Protein AF-A0A530R3U7-F1 (afdb_monomer_lite)

Structure (mmCIF, N/CA/C/O backbone):
data_AF-A0A530R3U7-F1
#
_entry.id   AF-A0A530R3U7-F1
#
loop_
_atom_site.group_PDB
_atom_site.id
_atom_site.type_symbol
_atom_site.label_atom_id
_atom_site.label_alt_id
_atom_site.label_comp_id
_atom_site.label_asym_id
_atom_site.label_entity_id
_atom_site.label_seq_id
_atom_site.pdbx_PDB_ins_code
_atom_site.Cartn_x
_atom_site.Cartn_y
_atom_site.Cartn_z
_atom_site.occupancy
_atom_site.B_iso_or_equiv
_atom_site.auth_seq_id
_atom_site.auth_comp_id
_atom_site.auth_asym_id
_atom_site.auth_atom_id
_atom_site.pdbx_PDB_model_num
ATOM 1 N N . ASP A 1 1 ? 24.621 -2.468 -13.418 1.00 75.50 1 ASP A N 1
ATOM 2 C CA . ASP A 1 1 ? 24.240 -2.541 -11.999 1.00 75.50 1 ASP A CA 1
ATOM 3 C C . ASP A 1 1 ? 25.453 -2.499 -11.101 1.00 75.50 1 ASP A C 1
ATOM 5 O O . ASP A 1 1 ? 26.514 -2.962 -11.505 1.00 75.50 1 ASP A O 1
ATOM 9 N N . THR A 1 2 ? 25.274 -1.939 -9.907 1.00 88.81 2 THR A N 1
ATOM 10 C CA . THR A 1 2 ? 26.260 -1.935 -8.822 1.00 88.81 2 THR 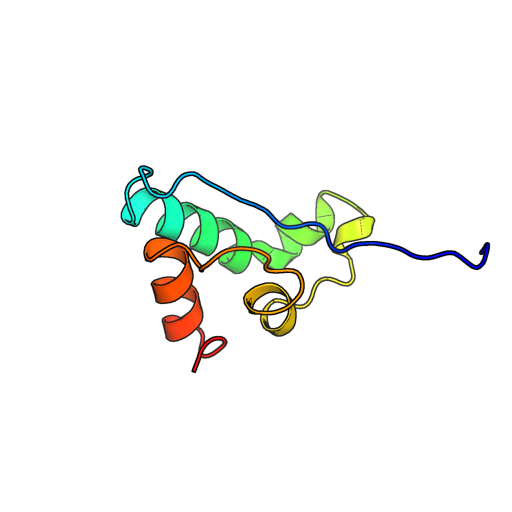A CA 1
ATOM 11 C C . THR A 1 2 ? 25.660 -2.711 -7.661 1.00 88.81 2 THR A C 1
ATOM 13 O O . THR A 1 2 ? 24.549 -2.402 -7.236 1.00 88.81 2 THR A O 1
ATOM 16 N N . GLU A 1 3 ? 26.372 -3.716 -7.156 1.00 92.19 3 GLU A N 1
ATOM 17 C CA . GLU A 1 3 ? 25.901 -4.512 -6.025 1.00 92.19 3 GLU A CA 1
ATOM 18 C C . GLU A 1 3 ? 25.874 -3.660 -4.749 1.00 92.19 3 GLU A C 1
ATOM 20 O O . GLU A 1 3 ? 26.878 -3.071 -4.347 1.00 92.19 3 GLU A O 1
ATOM 25 N N . THR A 1 4 ? 24.694 -3.552 -4.141 1.00 94.81 4 THR A N 1
ATOM 26 C CA . THR A 1 4 ? 24.450 -2.805 -2.905 1.00 94.81 4 THR A CA 1
ATOM 27 C C . THR A 1 4 ? 23.168 -3.314 -2.243 1.00 94.81 4 THR A C 1
ATOM 29 O O . THR A 1 4 ? 22.417 -4.089 -2.836 1.00 94.81 4 THR A O 1
ATOM 32 N N . PHE A 1 5 ? 22.895 -2.875 -1.018 1.00 90.69 5 PHE A N 1
ATOM 33 C CA . PHE A 1 5 ? 21.642 -3.169 -0.327 1.00 90.69 5 PHE A CA 1
ATOM 34 C C . PHE A 1 5 ? 20.570 -2.110 -0.630 1.00 90.69 5 PHE A C 1
ATOM 36 O O . PHE A 1 5 ? 20.875 -0.947 -0.898 1.00 90.69 5 PHE A O 1
ATOM 43 N N . GLY A 1 6 ? 19.301 -2.512 -0.546 1.00 86.69 6 GLY A N 1
ATOM 44 C CA . GLY A 1 6 ? 18.138 -1.636 -0.673 1.00 86.69 6 GLY A CA 1
ATOM 45 C C . GLY A 1 6 ? 17.091 -1.972 0.384 1.00 86.69 6 GLY A C 1
ATOM 46 O O . GLY A 1 6 ? 16.936 -3.132 0.763 1.00 86.69 6 GLY A O 1
ATOM 47 N N . VAL A 1 7 ? 16.389 -0.952 0.872 1.00 87.94 7 VAL A N 1
ATOM 48 C CA . VAL A 1 7 ? 15.252 -1.112 1.789 1.00 87.94 7 VAL A CA 1
ATOM 49 C C . VAL A 1 7 ? 13.935 -1.043 1.021 1.00 87.94 7 VAL A C 1
ATOM 51 O O . VAL A 1 7 ? 13.875 -0.492 -0.079 1.00 87.94 7 VAL A O 1
ATOM 54 N N . LEU A 1 8 ? 12.874 -1.591 1.609 1.00 88.69 8 LEU A N 1
ATOM 55 C CA . LEU A 1 8 ? 11.527 -1.515 1.050 1.00 88.69 8 LEU A CA 1
ATOM 56 C C . LEU A 1 8 ? 10.887 -0.164 1.384 1.00 88.69 8 LEU A C 1
ATOM 58 O O . LEU A 1 8 ? 10.986 0.320 2.511 1.00 88.69 8 LEU A O 1
ATOM 62 N N . ALA A 1 9 ? 10.233 0.442 0.394 1.00 90.62 9 ALA A N 1
ATOM 63 C CA . ALA A 1 9 ? 9.431 1.639 0.595 1.00 90.62 9 ALA A CA 1
ATOM 64 C C . ALA A 1 9 ? 8.023 1.244 1.060 1.00 90.62 9 ALA A C 1
ATOM 66 O O . ALA A 1 9 ? 7.354 0.455 0.394 1.00 90.62 9 ALA A O 1
ATOM 67 N N . THR A 1 10 ? 7.567 1.838 2.162 1.00 92.44 10 THR A N 1
ATOM 68 C CA . THR A 1 10 ? 6.268 1.533 2.778 1.00 92.44 10 THR A CA 1
ATOM 69 C C . THR A 1 10 ? 5.463 2.817 2.937 1.00 92.44 10 THR A C 1
ATOM 71 O O . THR A 1 10 ? 5.963 3.809 3.473 1.00 92.44 10 THR A O 1
ATOM 74 N N . LEU A 1 11 ? 4.208 2.813 2.482 1.00 92.88 11 LEU A N 1
ATOM 75 C CA . LEU A 1 11 ? 3.287 3.929 2.694 1.00 92.88 11 LEU A CA 1
ATOM 76 C C . LEU A 1 11 ? 2.678 3.825 4.096 1.00 92.88 11 LEU A C 1
ATOM 78 O O . LEU A 1 11 ? 2.003 2.848 4.412 1.00 92.88 11 LEU A O 1
ATOM 82 N N . VAL A 1 12 ? 2.899 4.842 4.927 1.00 95.00 12 VAL A N 1
ATOM 83 C CA . VAL A 1 12 ? 2.444 4.873 6.325 1.00 95.00 12 VAL A CA 1
ATOM 84 C C . VAL A 1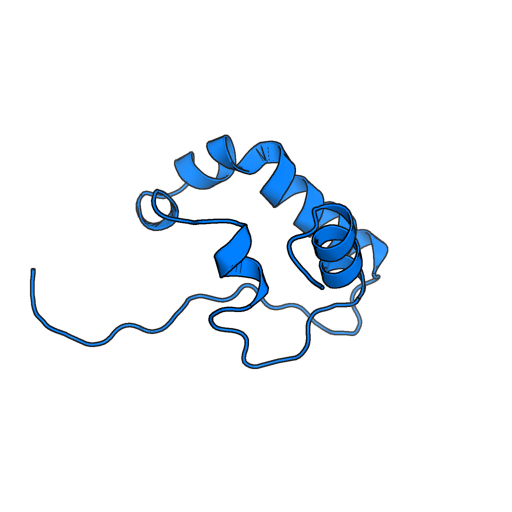 12 ? 1.471 6.022 6.577 1.00 95.00 12 VAL A C 1
ATOM 86 O O . VAL A 1 12 ? 1.517 7.054 5.911 1.00 95.00 12 VAL A O 1
ATOM 89 N N . THR A 1 13 ? 0.592 5.849 7.564 1.00 95.69 13 THR A N 1
ATOM 90 C CA . THR A 1 13 ? -0.368 6.868 8.010 1.00 95.69 13 THR A CA 1
ATOM 91 C C . THR A 1 13 ? -0.527 6.843 9.532 1.00 95.69 13 THR A C 1
ATOM 93 O O . THR A 1 13 ? -0.045 5.933 10.207 1.00 95.69 13 THR A O 1
ATOM 96 N N . SER A 1 14 ? -1.192 7.853 10.096 1.00 97.19 14 SER A N 1
ATOM 97 C CA . SER A 1 14 ? -1.503 7.894 11.526 1.00 97.19 14 SER A CA 1
ATOM 98 C C . SER A 1 14 ? -2.640 6.932 11.868 1.00 97.19 14 SER A C 1
ATOM 100 O O . SER A 1 14 ? -3.645 6.900 11.168 1.00 97.19 14 SER A O 1
ATOM 102 N N . ALA A 1 15 ? -2.557 6.264 13.022 1.00 96.81 15 ALA A N 1
ATOM 103 C CA . ALA A 1 15 ? -3.667 5.486 13.585 1.00 96.81 15 ALA A CA 1
ATOM 104 C C . ALA A 1 15 ? -4.909 6.334 13.945 1.00 96.81 15 ALA A C 1
ATOM 106 O O . ALA A 1 15 ? -5.931 5.794 14.349 1.00 96.81 15 ALA A O 1
ATOM 107 N N . LYS A 1 16 ? -4.816 7.670 13.859 1.00 97.50 16 LYS A N 1
ATOM 108 C CA . LYS A 1 16 ? -5.938 8.594 14.086 1.00 97.50 16 LYS A CA 1
ATOM 109 C C . LYS A 1 16 ? -6.744 8.889 12.818 1.00 97.50 16 LYS A C 1
ATOM 111 O O . LYS A 1 16 ? -7.756 9.581 12.911 1.00 97.50 16 LYS A O 1
ATOM 116 N N . VAL A 1 17 ? -6.278 8.458 11.644 1.00 98.25 17 VAL A N 1
ATOM 117 C CA . VAL A 1 17 ? -7.023 8.666 10.397 1.00 98.25 17 VAL A CA 1
ATOM 118 C C . VAL A 1 17 ? -8.261 7.762 10.406 1.00 98.25 17 VAL A C 1
ATOM 120 O O . VAL A 1 17 ? -8.152 6.607 10.803 1.00 98.25 17 VAL A O 1
ATOM 123 N N . PRO A 1 18 ? -9.445 8.249 9.992 1.00 98.44 18 PRO A N 1
ATOM 124 C CA . PRO A 1 18 ? -10.639 7.415 9.953 1.00 98.44 18 PRO A CA 1
ATOM 125 C C . PRO A 1 18 ? -10.460 6.170 9.074 1.00 98.44 18 PRO A C 1
ATOM 127 O O . PRO A 1 18 ? -9.954 6.264 7.952 1.00 98.44 18 PRO A O 1
ATOM 130 N N . ASP A 1 19 ? -10.947 5.025 9.558 1.00 98.25 19 ASP A N 1
ATOM 131 C CA . ASP A 1 19 ? -10.852 3.731 8.867 1.00 98.25 19 ASP A CA 1
ATOM 132 C C . ASP A 1 19 ? -11.383 3.783 7.437 1.00 98.25 19 ASP A C 1
ATOM 134 O O . ASP A 1 19 ? -10.749 3.254 6.528 1.00 98.25 19 ASP A O 1
ATOM 138 N N . GLU A 1 20 ? -12.510 4.467 7.232 1.00 98.06 20 GLU A N 1
ATOM 139 C CA . GLU A 1 20 ? -13.132 4.621 5.918 1.00 98.06 20 GLU A CA 1
ATOM 140 C C . GLU A 1 20 ? -12.207 5.346 4.935 1.00 98.06 20 GLU A C 1
ATOM 142 O O . GLU A 1 20 ? -12.064 4.930 3.789 1.00 98.06 20 GLU A O 1
ATOM 147 N N . SER A 1 21 ? -11.517 6.400 5.377 1.00 98.19 21 SER A N 1
ATOM 148 C CA . SER A 1 21 ? -10.598 7.148 4.516 1.00 98.19 21 SER A CA 1
ATOM 149 C C . SER A 1 21 ? -9.407 6.294 4.092 1.00 98.19 21 SER A C 1
ATOM 151 O O . SER A 1 21 ? -9.008 6.332 2.929 1.00 98.19 21 SER A O 1
ATOM 153 N N . VAL A 1 22 ? -8.862 5.493 5.013 1.00 98.31 22 VAL A N 1
ATOM 154 C CA . VAL A 1 22 ? -7.770 4.569 4.687 1.00 98.31 22 VAL A CA 1
ATOM 155 C C . VAL A 1 22 ? -8.262 3.446 3.778 1.00 98.31 22 VAL A C 1
ATOM 157 O O . VAL A 1 22 ? -7.604 3.159 2.785 1.00 98.31 22 VAL A O 1
ATOM 160 N N . TYR A 1 23 ? -9.435 2.870 4.050 1.00 98.25 23 TYR A N 1
ATOM 161 C CA . TYR A 1 23 ? -10.043 1.839 3.206 1.00 98.25 23 TYR A CA 1
ATOM 162 C C . TYR A 1 23 ? -10.230 2.328 1.766 1.00 98.25 23 TYR A C 1
ATOM 164 O O . TYR A 1 23 ? -9.786 1.658 0.836 1.00 98.25 23 TYR A O 1
ATOM 172 N N . GLN A 1 24 ? -10.826 3.510 1.571 1.00 98.19 24 GLN A N 1
ATOM 173 C CA . GLN A 1 24 ? -11.056 4.063 0.233 1.00 98.19 24 GLN A CA 1
ATOM 174 C C . GLN A 1 24 ? -9.746 4.377 -0.494 1.00 98.19 24 GLN A C 1
ATOM 176 O O . GLN A 1 24 ? -9.634 4.092 -1.683 1.00 98.19 24 GLN A O 1
ATOM 181 N N . LEU A 1 25 ? -8.734 4.899 0.209 1.00 97.06 25 LEU A N 1
ATOM 182 C CA . LEU A 1 25 ? -7.410 5.121 -0.376 1.00 97.06 25 LEU A CA 1
ATOM 183 C C . LEU A 1 25 ? -6.768 3.801 -0.817 1.00 97.06 25 LEU A C 1
ATOM 185 O O . LEU A 1 25 ? -6.330 3.682 -1.960 1.00 97.06 25 LEU A O 1
ATOM 189 N N . THR A 1 26 ? -6.724 2.806 0.073 1.00 96.25 26 THR A N 1
ATOM 190 C CA . THR A 1 26 ? -6.176 1.480 -0.232 1.00 96.25 26 THR A CA 1
ATOM 191 C C . THR A 1 26 ? -6.908 0.874 -1.425 1.00 96.25 26 THR A C 1
ATOM 193 O O . THR A 1 26 ? -6.278 0.482 -2.406 1.00 96.25 26 THR A O 1
ATOM 196 N N . ARG A 1 27 ? -8.241 0.877 -1.400 1.00 96.69 27 ARG A N 1
ATOM 197 C CA . ARG A 1 27 ? -9.074 0.393 -2.497 1.00 96.69 27 ARG A CA 1
ATOM 198 C C . ARG A 1 27 ? -8.760 1.096 -3.818 1.00 96.69 27 ARG A C 1
ATOM 200 O O . ARG A 1 27 ? -8.520 0.413 -4.807 1.00 96.69 27 ARG A O 1
ATOM 207 N N . ALA A 1 28 ? -8.706 2.426 -3.834 1.00 96.62 28 ALA A N 1
ATOM 208 C CA . ALA A 1 28 ? -8.440 3.196 -5.047 1.00 96.62 28 ALA A CA 1
ATOM 209 C C . ALA A 1 28 ? -7.082 2.847 -5.680 1.00 96.62 28 ALA A C 1
ATOM 211 O O . ALA A 1 28 ? -6.998 2.733 -6.902 1.00 96.62 28 ALA A O 1
ATOM 212 N N . VAL A 1 29 ? -6.045 2.619 -4.865 1.00 95.06 29 VAL A N 1
ATOM 213 C CA . VAL A 1 29 ? -4.716 2.206 -5.348 1.00 95.06 29 VAL A CA 1
ATOM 214 C C . VAL A 1 29 ? -4.769 0.830 -6.011 1.00 95.06 29 VAL A C 1
ATOM 216 O O . VAL A 1 29 ? -4.256 0.653 -7.112 1.00 95.06 29 VAL A O 1
ATOM 219 N N . PHE A 1 30 ? -5.386 -0.152 -5.355 1.00 94.69 30 PHE A N 1
ATOM 220 C CA . PHE A 1 30 ? -5.360 -1.537 -5.830 1.00 94.69 30 PHE A CA 1
ATOM 221 C C . PHE A 1 30 ? -6.421 -1.853 -6.895 1.00 94.69 30 PHE A C 1
ATOM 223 O O . PHE A 1 30 ? -6.240 -2.805 -7.647 1.00 94.69 30 PHE A O 1
ATOM 230 N N . GLU A 1 31 ? -7.511 -1.088 -6.990 1.00 95.44 31 GLU A N 1
ATOM 231 C CA . GLU A 1 31 ? -8.480 -1.210 -8.093 1.00 95.44 31 GLU A CA 1
ATOM 232 C C . GLU A 1 31 ? -7.956 -0.594 -9.396 1.00 95.44 31 GLU A C 1
ATOM 234 O O . GLU A 1 31 ? -8.302 -1.077 -10.469 1.00 95.44 31 GLU A O 1
ATOM 239 N N . ASN A 1 32 ? -7.073 0.406 -9.310 1.00 95.12 32 ASN A N 1
ATOM 240 C CA . ASN A 1 32 ? -6.445 1.061 -10.463 1.00 95.12 32 ASN A CA 1
ATOM 241 C C . ASN A 1 32 ? -4.952 0.712 -10.557 1.00 95.12 32 ASN A C 1
ATOM 243 O O . ASN A 1 32 ? -4.118 1.549 -10.901 1.00 95.12 32 ASN A O 1
ATOM 247 N N . PHE A 1 33 ? -4.592 -0.524 -10.201 1.00 94.19 33 PHE A N 1
ATOM 248 C CA . PHE A 1 33 ? -3.195 -0.886 -9.969 1.00 94.19 33 PHE A CA 1
ATOM 249 C C . PHE A 1 33 ? -2.317 -0.765 -11.220 1.00 94.19 33 PHE A C 1
ATOM 251 O O . PHE A 1 33 ? -1.169 -0.345 -11.116 1.00 94.19 33 PHE A O 1
ATOM 258 N N . ASP A 1 34 ? -2.849 -1.062 -12.407 1.00 93.62 34 ASP A N 1
ATOM 259 C CA . ASP A 1 34 ? -2.103 -0.904 -13.662 1.00 93.62 34 ASP A CA 1
ATOM 260 C C . ASP A 1 34 ? -1.778 0.567 -13.956 1.00 93.62 34 ASP A C 1
ATOM 262 O O . ASP A 1 34 ? -0.652 0.894 -14.340 1.00 93.62 34 ASP A O 1
ATOM 266 N N . GLU A 1 35 ? -2.730 1.470 -13.703 1.00 94.69 35 GLU A N 1
ATOM 267 C CA . GLU A 1 35 ? -2.498 2.911 -13.799 1.00 94.69 35 GLU A CA 1
ATOM 268 C C . GLU A 1 35 ? -1.471 3.350 -12.754 1.00 94.69 35 GLU A C 1
ATOM 270 O O . GLU A 1 35 ? -0.493 4.013 -13.098 1.00 94.69 35 GLU A O 1
ATOM 275 N N . PHE A 1 36 ? -1.619 2.903 -11.504 1.00 94.06 36 PHE A N 1
ATOM 276 C CA . PHE A 1 36 ? -0.663 3.185 -10.436 1.00 94.06 36 PHE A CA 1
ATOM 277 C C . PHE A 1 36 ? 0.761 2.752 -10.815 1.00 94.06 36 PHE A C 1
ATOM 279 O O . PHE A 1 36 ? 1.701 3.529 -10.657 1.00 94.06 36 PHE A O 1
ATOM 286 N N . LYS A 1 37 ? 0.930 1.556 -11.395 1.00 94.88 37 LYS A N 1
ATOM 287 C CA . LYS A 1 37 ? 2.228 1.059 -11.877 1.00 94.88 37 LYS A CA 1
ATOM 288 C C . LYS A 1 37 ? 2.825 1.915 -12.993 1.00 94.88 37 LYS A C 1
ATOM 290 O O . LYS A 1 37 ? 4.047 1.991 -13.099 1.00 94.88 37 LYS A O 1
ATOM 295 N N . SER A 1 38 ? 1.994 2.565 -13.805 1.00 95.38 38 SER A N 1
ATOM 296 C CA . SER A 1 38 ? 2.454 3.452 -14.880 1.00 95.38 38 SER A CA 1
ATOM 297 C C . SER A 1 38 ? 3.006 4.792 -14.377 1.00 95.38 38 SER A C 1
ATOM 299 O O . SER A 1 38 ? 3.786 5.429 -15.083 1.00 95.38 38 SER A O 1
ATOM 301 N N . LEU A 1 39 ? 2.663 5.202 -13.148 1.00 95.06 39 LEU A N 1
ATOM 302 C CA . LEU A 1 39 ? 3.059 6.502 -12.596 1.00 95.06 39 LEU A CA 1
ATOM 303 C C . LEU A 1 39 ? 4.566 6.625 -12.340 1.00 95.06 39 LEU A C 1
ATOM 305 O O . LEU A 1 39 ? 5.089 7.739 -12.302 1.00 95.06 39 LEU A O 1
ATOM 309 N N . HIS A 1 40 ? 5.277 5.511 -12.140 1.00 95.00 40 HIS A N 1
ATOM 310 C CA . HIS A 1 40 ? 6.719 5.535 -11.911 1.00 95.00 40 HIS A CA 1
ATOM 311 C C . HIS A 1 40 ? 7.392 4.210 -12.314 1.00 95.00 40 HIS A C 1
ATOM 313 O O . HIS A 1 40 ? 6.911 3.150 -11.913 1.00 95.00 40 HIS A O 1
ATOM 319 N N . PRO A 1 41 ? 8.562 4.218 -12.993 1.00 93.69 41 PRO A N 1
ATOM 320 C CA . PRO A 1 41 ? 9.253 2.989 -13.409 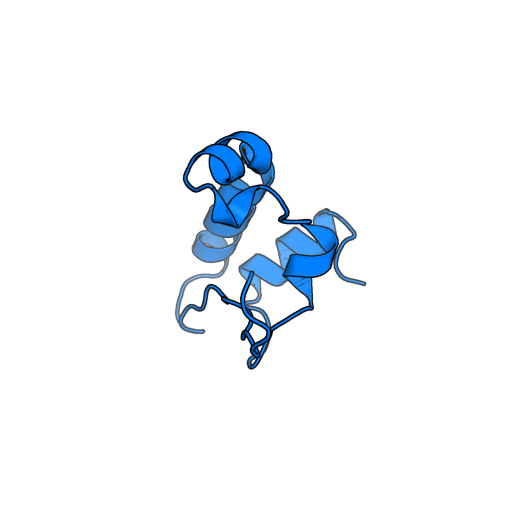1.00 93.69 41 PRO A CA 1
ATOM 321 C C . PRO A 1 41 ? 9.545 2.003 -12.269 1.00 93.69 41 PRO A C 1
ATOM 323 O O . PRO A 1 41 ? 9.493 0.792 -12.463 1.00 93.69 41 PRO A O 1
ATOM 326 N N . ALA A 1 42 ? 9.800 2.508 -11.057 1.00 91.25 42 ALA A N 1
ATOM 327 C CA . ALA A 1 42 ? 10.030 1.670 -9.873 1.00 91.25 42 ALA A CA 1
ATOM 328 C C . ALA A 1 42 ? 8.817 0.800 -9.487 1.00 91.25 42 ALA A C 1
ATOM 330 O O . ALA A 1 42 ? 8.982 -0.202 -8.797 1.00 91.25 42 ALA A O 1
ATOM 331 N N . PHE A 1 43 ? 7.608 1.156 -9.929 1.00 92.75 43 PHE A N 1
ATOM 332 C CA . PHE A 1 43 ? 6.389 0.417 -9.610 1.00 92.75 43 PHE A CA 1
ATOM 333 C C . PHE A 1 43 ? 6.127 -0.757 -10.566 1.00 92.75 43 PHE A C 1
ATOM 335 O O . PHE A 1 43 ? 5.271 -1.596 -10.289 1.00 92.75 43 PHE A O 1
ATOM 342 N N . ALA A 1 44 ? 6.891 -0.882 -11.659 1.00 91.19 44 ALA A N 1
ATOM 343 C CA . ALA A 1 44 ? 6.677 -1.891 -12.700 1.00 91.19 44 ALA A CA 1
ATOM 344 C C . ALA A 1 44 ? 6.664 -3.342 -12.179 1.00 91.19 44 ALA A C 1
ATOM 346 O O . ALA A 1 44 ? 5.954 -4.189 -12.723 1.00 91.19 44 ALA A O 1
ATOM 347 N N . ASN A 1 45 ? 7.386 -3.615 -11.090 1.00 90.12 45 ASN A N 1
ATOM 348 C CA . ASN A 1 45 ? 7.536 -4.953 -10.512 1.00 90.12 45 ASN A CA 1
ATOM 349 C C . ASN A 1 45 ? 6.753 -5.152 -9.207 1.00 90.12 45 ASN A C 1
ATOM 351 O O . ASN A 1 45 ? 6.988 -6.131 -8.501 1.00 90.12 45 ASN A O 1
ATOM 355 N N . LEU A 1 46 ? 5.840 -4.238 -8.866 1.00 92.31 46 LEU A N 1
ATOM 356 C CA . LEU A 1 46 ? 5.004 -4.407 -7.684 1.00 92.31 46 LEU A CA 1
ATOM 357 C C . LEU A 1 46 ? 4.032 -5.580 -7.857 1.00 92.31 46 LEU A C 1
ATOM 359 O O . LEU A 1 46 ? 3.393 -5.732 -8.904 1.00 92.31 46 LEU A O 1
ATOM 363 N N . ASP A 1 47 ? 3.922 -6.366 -6.788 1.00 91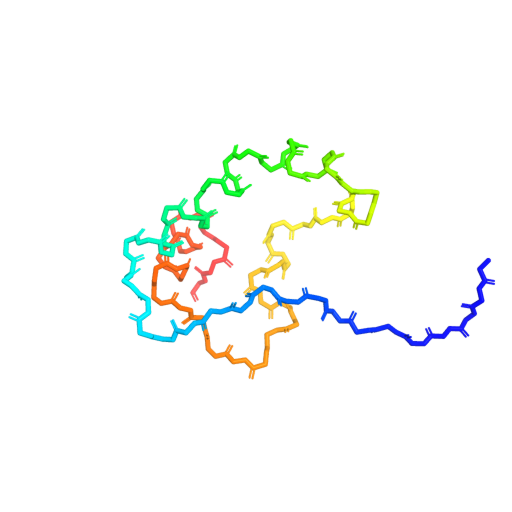.00 47 ASP A N 1
ATOM 364 C CA . ASP A 1 47 ? 3.003 -7.488 -6.621 1.00 91.00 47 ASP A CA 1
ATOM 365 C C . ASP A 1 47 ? 2.101 -7.191 -5.410 1.00 91.00 47 ASP A C 1
ATOM 367 O O . ASP A 1 47 ? 2.611 -7.135 -4.283 1.00 91.00 47 ASP A O 1
ATOM 371 N N . PRO A 1 48 ? 0.781 -7.007 -5.607 1.00 90.44 48 PRO A N 1
ATOM 372 C CA . PRO A 1 48 ? -0.139 -6.681 -4.526 1.00 90.44 48 PRO A CA 1
ATOM 373 C C . PRO A 1 48 ? -0.085 -7.654 -3.350 1.00 90.44 48 PRO A C 1
ATOM 375 O O . PRO A 1 48 ? -0.158 -7.214 -2.208 1.00 90.44 48 PRO A O 1
ATOM 378 N N . ALA A 1 49 ? 0.089 -8.956 -3.600 1.00 88.94 49 ALA A N 1
ATOM 379 C CA . ALA A 1 49 ? 0.094 -9.955 -2.535 1.00 88.94 49 ALA A CA 1
ATOM 380 C C . ALA A 1 49 ? 1.332 -9.822 -1.633 1.00 88.94 49 ALA A C 1
ATOM 382 O O . ALA A 1 49 ? 1.234 -10.008 -0.422 1.00 88.94 49 ALA A O 1
ATOM 383 N N . LYS A 1 50 ? 2.483 -9.446 -2.205 1.00 90.75 50 LYS A N 1
ATOM 384 C CA . LYS A 1 50 ? 3.721 -9.201 -1.446 1.00 90.75 50 LYS A CA 1
ATOM 385 C C . LYS A 1 50 ? 3.679 -7.883 -0.682 1.00 90.75 50 LYS A C 1
ATOM 387 O O . LYS A 1 50 ? 4.114 -7.822 0.467 1.00 90.75 50 LYS A O 1
ATOM 392 N N . MET A 1 51 ? 3.096 -6.849 -1.292 1.00 91.19 51 MET A N 1
ATOM 393 C CA . MET A 1 51 ? 2.978 -5.511 -0.701 1.00 91.19 51 MET A CA 1
ATOM 394 C C . MET A 1 51 ? 2.206 -5.486 0.625 1.00 91.19 51 MET A C 1
ATOM 396 O O . MET A 1 51 ? 2.407 -4.574 1.419 1.00 91.19 51 MET A O 1
ATOM 400 N N . VAL A 1 52 ? 1.318 -6.454 0.875 1.00 91.06 52 VAL A N 1
ATOM 401 C CA . VAL A 1 52 ? 0.517 -6.501 2.109 1.00 91.06 52 VAL A CA 1
ATOM 402 C C . VAL A 1 52 ? 1.365 -6.809 3.346 1.00 91.06 52 VAL A C 1
ATOM 404 O O . VAL A 1 52 ? 1.069 -6.292 4.424 1.00 91.06 52 VAL A O 1
ATOM 407 N N . SER A 1 53 ? 2.404 -7.639 3.218 1.00 85.56 53 SER A N 1
ATOM 408 C CA . SER A 1 53 ? 3.162 -8.164 4.365 1.00 85.56 53 SER A CA 1
ATOM 409 C C . SER A 1 53 ? 4.640 -7.782 4.388 1.00 85.56 53 SER A C 1
ATOM 411 O O . SER A 1 53 ? 5.235 -7.731 5.465 1.00 85.56 53 SER A O 1
ATOM 413 N N . GLU A 1 54 ? 5.259 -7.546 3.231 1.00 88.56 54 GLU A N 1
ATOM 414 C CA . GLU A 1 54 ? 6.690 -7.252 3.150 1.00 88.56 54 GLU A CA 1
ATOM 415 C C . GLU A 1 54 ? 6.984 -5.783 3.496 1.00 88.56 54 GLU A C 1
ATOM 417 O O . GLU A 1 54 ? 6.270 -4.876 3.086 1.00 88.56 54 GLU A O 1
ATOM 422 N N . GLY A 1 55 ? 8.059 -5.532 4.251 1.00 83.69 55 GLY A N 1
ATOM 423 C CA . GLY A 1 55 ? 8.517 -4.165 4.550 1.00 83.69 55 GLY A CA 1
ATOM 424 C C . GLY A 1 55 ? 7.723 -3.422 5.631 1.00 83.69 55 GLY A C 1
ATOM 425 O O . GLY A 1 55 ? 7.976 -2.240 5.873 1.00 83.69 55 GLY A O 1
ATOM 426 N N . ASN A 1 56 ? 6.796 -4.094 6.316 1.00 88.62 56 ASN A N 1
ATOM 427 C CA . ASN A 1 56 ? 6.029 -3.489 7.401 1.00 88.62 56 ASN A CA 1
ATOM 428 C C . ASN A 1 56 ? 6.843 -3.431 8.700 1.00 88.62 56 ASN A C 1
ATOM 430 O O . ASN A 1 56 ? 7.207 -4.456 9.272 1.00 88.62 56 ASN A O 1
ATOM 434 N N . SER A 1 57 ? 7.076 -2.220 9.203 1.00 88.06 57 SER A N 1
ATOM 435 C CA . SER A 1 57 ? 7.687 -1.967 10.517 1.00 88.06 57 SER A CA 1
ATOM 436 C C . SER A 1 57 ? 6.665 -1.605 11.604 1.00 88.06 57 SER A C 1
ATOM 438 O O . SER A 1 57 ? 7.039 -1.390 12.755 1.00 88.06 57 SER A O 1
ATOM 440 N N . ALA A 1 58 ? 5.385 -1.494 11.241 1.00 91.31 58 ALA A N 1
ATOM 441 C CA . ALA A 1 58 ? 4.271 -1.140 12.115 1.00 91.31 58 ALA A CA 1
ATOM 442 C C . ALA A 1 58 ? 3.027 -1.984 11.765 1.00 91.31 58 ALA A C 1
ATOM 444 O O . ALA A 1 58 ? 2.972 -2.545 10.667 1.00 91.31 58 ALA A O 1
ATOM 445 N N . PRO A 1 59 ? 2.030 -2.086 12.668 1.00 93.88 59 PRO A N 1
ATOM 446 C CA . PRO A 1 59 ? 0.776 -2.779 12.380 1.00 93.88 59 PRO A CA 1
ATOM 447 C C . PRO A 1 59 ? 0.019 -2.158 11.200 1.00 93.88 59 PRO A C 1
ATOM 449 O O . PRO A 1 59 ? 0.117 -0.953 10.952 1.00 93.88 59 PRO A O 1
ATOM 452 N N . LEU A 1 60 ? -0.785 -2.972 10.512 1.00 95.31 60 LEU A N 1
ATOM 453 C CA . LEU A 1 60 ? -1.686 -2.486 9.470 1.00 95.31 60 LEU A CA 1
ATOM 454 C C . LEU A 1 60 ? -2.785 -1.604 10.071 1.00 95.31 60 LEU A C 1
ATOM 456 O O . LEU A 1 60 ? -3.306 -1.867 11.153 1.00 95.31 60 LEU A O 1
ATOM 460 N N . HIS A 1 61 ? -3.162 -0.561 9.336 1.00 97.62 61 HIS A N 1
ATOM 461 C CA . HIS A 1 61 ? -4.324 0.247 9.684 1.00 97.62 61 HIS A CA 1
ATOM 462 C C . HIS A 1 61 ? -5.615 -0.572 9.471 1.00 97.62 61 HIS A C 1
ATOM 464 O O . HIS A 1 61 ? -5.715 -1.218 8.422 1.00 97.62 61 HIS A O 1
ATOM 470 N N . PRO A 1 62 ? -6.631 -0.507 10.359 1.00 97.50 62 PRO A N 1
ATOM 471 C CA . PRO A 1 62 ? -7.840 -1.335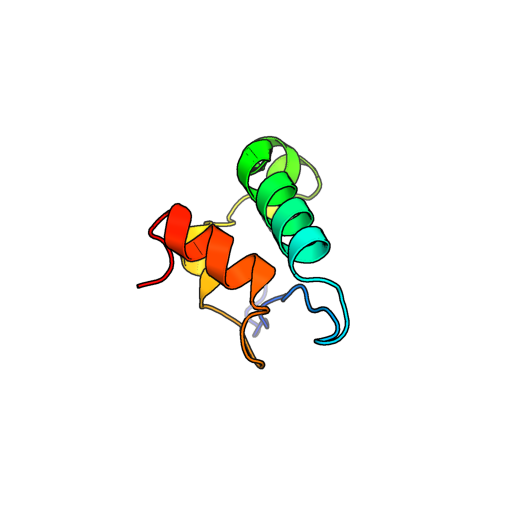 10.242 1.00 97.50 62 PRO A CA 1
ATOM 472 C C . PRO A 1 62 ? -8.558 -1.201 8.890 1.00 97.50 62 PRO A C 1
ATOM 474 O O . PRO A 1 62 ? -8.964 -2.197 8.291 1.00 97.50 62 PRO A O 1
ATOM 477 N N . GLY A 1 63 ? -8.646 0.024 8.359 1.00 97.44 63 GLY A N 1
ATOM 478 C CA . GLY A 1 63 ? -9.154 0.283 7.004 1.00 97.44 63 GLY A CA 1
ATOM 479 C C . GLY A 1 63 ? -8.413 -0.472 5.886 1.00 97.44 63 GLY A C 1
ATOM 480 O O . GLY A 1 63 ? -9.054 -1.055 5.016 1.00 97.44 63 GLY A O 1
ATOM 481 N N . ALA A 1 64 ? -7.077 -0.525 5.920 1.00 97.06 64 ALA A N 1
ATOM 482 C CA . ALA A 1 64 ? -6.292 -1.271 4.932 1.00 97.06 64 ALA A CA 1
ATOM 483 C C . ALA A 1 64 ? -6.414 -2.790 5.147 1.00 97.06 64 ALA A C 1
ATOM 485 O O . ALA A 1 64 ?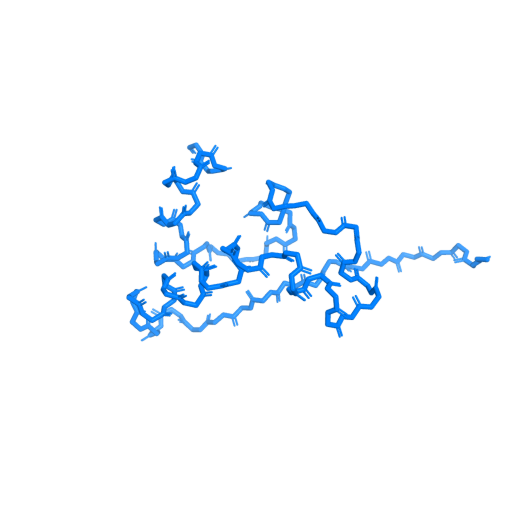 -6.608 -3.545 4.195 1.00 97.06 64 ALA A O 1
ATOM 486 N N . GLU A 1 65 ? -6.369 -3.231 6.408 1.00 96.12 65 GLU A N 1
ATOM 487 C CA . GLU A 1 65 ? -6.518 -4.635 6.802 1.00 96.12 65 GLU A CA 1
ATOM 488 C C . GLU A 1 65 ? -7.833 -5.234 6.286 1.00 96.12 65 GLU A C 1
ATOM 490 O O . GLU A 1 65 ? -7.844 -6.326 5.716 1.00 96.12 65 GLU A O 1
ATOM 495 N N . LYS A 1 66 ? -8.938 -4.491 6.429 1.00 96.75 66 LYS A N 1
ATOM 496 C CA . LYS A 1 66 ? -10.253 -4.879 5.912 1.00 96.75 66 LYS A CA 1
ATOM 497 C C . LYS A 1 66 ? -10.209 -5.145 4.405 1.00 96.75 66 LYS A C 1
ATOM 499 O O . LYS A 1 66 ? -10.643 -6.208 3.968 1.00 96.75 66 LYS A O 1
ATOM 504 N N . TYR A 1 67 ? -9.645 -4.222 3.625 1.00 96.69 67 TYR A N 1
ATOM 505 C CA . TYR A 1 67 ? -9.537 -4.379 2.173 1.00 96.69 67 TYR A CA 1
ATOM 506 C C . TYR A 1 67 ? -8.673 -5.590 1.783 1.00 96.69 67 TYR A C 1
ATOM 508 O O . TYR A 1 67 ? -9.044 -6.376 0.911 1.00 96.69 67 TYR A O 1
ATOM 516 N N . PHE A 1 68 ? -7.538 -5.795 2.456 1.00 95.56 68 PHE A N 1
ATOM 517 C CA . PHE A 1 68 ? -6.652 -6.925 2.161 1.00 95.56 68 PHE A CA 1
ATOM 518 C C . PHE A 1 68 ? -7.278 -8.285 2.483 1.00 95.56 68 PHE A C 1
ATOM 520 O O . PHE A 1 68 ? -7.058 -9.243 1.737 1.00 95.56 68 PHE A O 1
ATOM 527 N N . LYS A 1 69 ? -8.099 -8.372 3.538 1.00 95.00 69 LYS A N 1
ATOM 528 C CA . LYS A 1 69 ? -8.897 -9.572 3.840 1.00 95.00 69 LYS A CA 1
ATOM 529 C C . LYS A 1 69 ? -9.952 -9.837 2.769 1.00 95.00 69 LYS A C 1
ATOM 531 O O . LYS A 1 69 ? -10.082 -10.971 2.322 1.00 95.00 69 LYS A O 1
ATOM 536 N N . GLU A 1 70 ? -10.657 -8.803 2.306 1.00 95.44 70 GLU A N 1
ATOM 537 C CA . GLU A 1 70 ? -11.655 -8.921 1.229 1.00 95.44 70 GLU A CA 1
ATOM 538 C C . GLU A 1 70 ? -11.042 -9.434 -0.085 1.00 95.44 70 GLU A C 1
ATOM 540 O O . GLU A 1 70 ? -11.673 -10.209 -0.803 1.00 95.44 70 GLU A O 1
ATOM 545 N N . LYS A 1 71 ? -9.796 -9.050 -0.390 1.00 93.25 71 LYS A N 1
ATOM 546 C CA . LYS A 1 71 ? -9.046 -9.560 -1.551 1.00 93.25 71 LYS A CA 1
ATOM 547 C C . LYS A 1 71 ? -8.400 -10.932 -1.331 1.00 93.25 71 LYS A C 1
ATOM 549 O O . LYS A 1 71 ? -7.869 -11.504 -2.280 1.00 93.25 71 LYS A O 1
ATOM 554 N N . GLY A 1 72 ? -8.437 -11.468 -0.111 1.00 92.88 72 GLY A N 1
ATOM 555 C CA . GLY A 1 72 ? -7.808 -12.744 0.239 1.00 92.88 72 GLY A CA 1
ATOM 556 C C . GLY A 1 72 ? -6.277 -12.699 0.302 1.00 92.88 72 GLY A C 1
ATOM 557 O O . GLY A 1 72 ? -5.637 -13.751 0.282 1.00 92.88 72 GLY A O 1
ATOM 558 N N . TRP A 1 73 ? -5.680 -11.505 0.370 1.00 91.44 73 TRP A N 1
ATOM 559 C CA . TRP A 1 73 ? -4.228 -11.323 0.507 1.00 91.44 73 TRP A CA 1
ATOM 560 C C . TRP A 1 73 ? -3.763 -11.380 1.960 1.00 91.44 73 TRP A C 1
ATOM 562 O O . TRP A 1 73 ? -2.601 -11.675 2.224 1.00 91.44 73 TRP A O 1
ATOM 572 N N . LEU A 1 74 ? -4.677 -11.139 2.898 1.00 86.50 74 LEU A N 1
ATOM 573 C CA . LEU A 1 74 ? -4.437 -11.271 4.326 1.00 86.50 74 LEU A CA 1
ATOM 574 C C . LEU A 1 74 ? -5.313 -12.396 4.891 1.00 86.50 74 LEU A C 1
ATOM 576 O O . LEU A 1 74 ? -6.530 -12.376 4.696 1.00 86.50 74 LEU A O 1
ATOM 580 N N . LYS A 1 75 ? -4.684 -13.376 5.551 1.00 72.00 75 LYS A N 1
ATOM 581 C CA . LYS A 1 75 ? -5.339 -14.532 6.185 1.00 72.00 75 LYS A CA 1
ATOM 582 C C . LYS A 1 75 ? -5.458 -14.345 7.689 1.00 72.00 75 LYS A C 1
ATOM 584 O O . LYS A 1 75 ? -4.487 -13.827 8.280 1.00 72.00 75 LYS A O 1
#

Foldseek 3Di:
DDDDDDADDADDDDLPPDLQVLLVVLCVCVVCVVVNLVVDVVSVPDDVLCNVPPRDPDDDRNSNQVNCVVVVSHD

Secondary structure (DSSP, 8-state):
------PPP-----TTS-HHHHHHHHHHHHHTHHHHHHT-GGGTT--HHHHTTTT-SSPPPHHHHHHHHHTTS--

Radius of gyration: 13.47 Å; chains: 1; bounding box: 39×23×29 Å

pLDDT: mean 93.12, std 4.74, range [72.0, 98.44]

Sequence (75 aa):
DTETFGVLATLVTSAKVPDESVYQLTRAVFENFDEFKSLHPAFANLDPAKMVSEGNSAPLHPGAEKYFKEKGWLK